Protein AF-A0A091JRI5-F1 (afdb_monomer_lite)

Radius of gyration: 14.13 Å; ch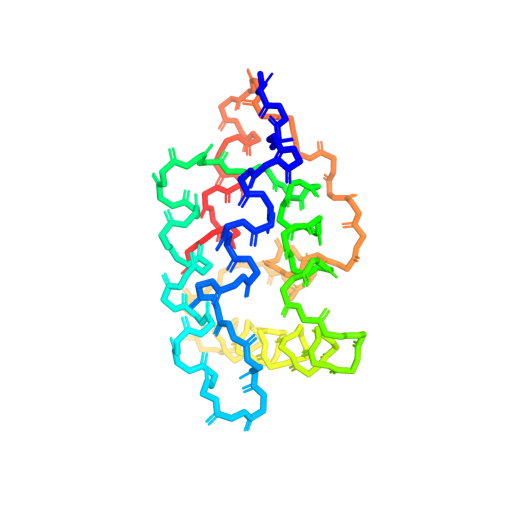ains: 1; bounding box: 41×21×36 Å

Organism: Colius striatus (NCBI:txid57412)

InterPro domains:
  IPR003036 Core shell protein Gag P30 [PF02093] (7-107)
  IPR008919 Retrovirus capsid, N-terminal [G3DSA:1.10.375.10] (1-108)
  IPR008919 Retrovirus capsid, N-terminal [SSF47943] (2-106)
  IPR050462 Retroviral Gag-Pol polyproteins [PTHR33166] (2-107)

Secondary structure (DSSP, 8-state):
--PPPHHHHHHHHHHH--TTT-HHHHHHHHHHHHHHH---HHHHHHHHHHHS-HHHHHHHHHHHHHHHHHHHHTTSS-S-HHHHS-SS-----TTSHHHHHHHHHHH-

Structure (mmCIF, N/CA/C/O backbone):
data_AF-A0A091JRI5-F1
#
_entry.id   AF-A0A091JRI5-F1
#
loop_
_atom_site.group_PDB
_atom_site.id
_atom_site.type_symbol
_atom_site.label_atom_id
_atom_site.label_alt_id
_atom_site.label_comp_id
_atom_site.label_asym_id
_atom_site.label_entity_id
_atom_site.label_seq_id
_atom_site.pdbx_PDB_ins_code
_atom_site.Cartn_x
_atom_site.Cartn_y
_atom_site.Cartn_z
_atom_site.occupancy
_atom_site.B_iso_or_equiv
_atom_site.auth_seq_id
_atom_site.auth_comp_id
_atom_site.auth_asym_id
_atom_site.auth_atom_id
_atom_site.pdbx_PDB_model_num
ATOM 1 N N . LYS A 1 1 ? -6.644 1.450 -16.918 1.00 70.62 1 LYS A N 1
ATOM 2 C CA . LYS A 1 1 ? -6.858 1.454 -15.451 1.00 70.62 1 LYS A CA 1
ATOM 3 C C . LYS A 1 1 ? -8.351 1.598 -15.163 1.00 70.62 1 LYS A C 1
ATOM 5 O O . LYS A 1 1 ? -8.991 2.375 -15.864 1.00 70.62 1 LYS A O 1
ATOM 10 N N . VAL A 1 2 ? -8.895 0.862 -14.193 1.00 76.69 2 VAL A N 1
ATOM 11 C CA . VAL A 1 2 ? -10.289 0.994 -13.730 1.00 76.69 2 VAL A CA 1
ATOM 12 C C . VAL A 1 2 ? -10.242 1.423 -12.260 1.00 76.69 2 VAL A C 1
ATOM 14 O O . VAL A 1 2 ? -9.546 0.755 -11.500 1.00 76.69 2 VAL A O 1
ATOM 17 N N . PRO A 1 3 ? -10.894 2.530 -11.859 1.00 84.31 3 PRO A N 1
ATOM 18 C CA . PRO A 1 3 ? -10.907 2.959 -10.464 1.00 84.31 3 PRO A CA 1
ATOM 19 C C . PRO A 1 3 ? -11.756 2.014 -9.608 1.00 84.31 3 PRO A C 1
ATOM 21 O O . PRO A 1 3 ? -12.668 1.357 -10.113 1.00 84.31 3 PRO A O 1
ATOM 24 N N . PHE A 1 4 ? -11.502 1.995 -8.301 1.00 92.06 4 PHE A N 1
ATOM 25 C CA . PHE A 1 4 ? -12.360 1.272 -7.367 1.00 92.06 4 PHE A CA 1
ATOM 26 C C . PHE A 1 4 ? -13.788 1.812 -7.369 1.00 92.06 4 PHE A C 1
ATOM 28 O O . PHE A 1 4 ? -14.019 3.024 -7.361 1.00 92.06 4 PHE A O 1
ATOM 35 N N . SER A 1 5 ? -14.757 0.899 -7.331 1.00 93.94 5 SER A N 1
ATOM 36 C CA . SER A 1 5 ? -16.149 1.269 -7.117 1.00 93.94 5 SER A CA 1
ATOM 37 C C . SER A 1 5 ? -16.359 1.706 -5.662 1.00 93.94 5 SER A C 1
ATOM 39 O O . SER A 1 5 ? -15.866 1.037 -4.748 1.00 93.94 5 SER A O 1
ATOM 41 N N . PRO A 1 6 ? -17.162 2.755 -5.398 1.00 92.69 6 PRO A N 1
ATOM 42 C CA . PRO A 1 6 ? -17.564 3.112 -4.039 1.00 92.69 6 PRO A CA 1
ATOM 43 C C . PRO A 1 6 ? -18.211 1.947 -3.276 1.00 92.69 6 PRO A C 1
ATOM 45 O O . PRO A 1 6 ? -18.024 1.816 -2.069 1.00 92.69 6 PRO A O 1
ATOM 48 N N . SER A 1 7 ? -18.951 1.076 -3.971 1.00 95.12 7 SER A N 1
ATOM 49 C CA . SER A 1 7 ? -19.565 -0.107 -3.359 1.00 95.12 7 SER A CA 1
ATOM 50 C C . SER A 1 7 ? -18.520 -1.121 -2.895 1.00 95.12 7 SER A C 1
ATOM 52 O O . SER A 1 7 ? -18.647 -1.662 -1.797 1.00 95.12 7 SER A O 1
ATOM 54 N N . ASP A 1 8 ? -17.468 -1.333 -3.688 1.00 94.94 8 ASP A N 1
ATOM 55 C CA . ASP A 1 8 ? -16.385 -2.256 -3.342 1.00 94.94 8 ASP A CA 1
ATOM 56 C C . ASP A 1 8 ? -15.602 -1.747 -2.128 1.00 94.94 8 ASP A C 1
ATOM 58 O O . ASP A 1 8 ? -15.344 -2.508 -1.197 1.00 94.94 8 ASP A O 1
ATOM 62 N N . LEU A 1 9 ? -15.323 -0.439 -2.075 1.00 95.00 9 LEU A N 1
ATOM 63 C CA . LEU A 1 9 ? -14.675 0.207 -0.929 1.00 95.00 9 LEU A CA 1
ATOM 64 C C . LEU A 1 9 ? -15.444 -0.023 0.381 1.00 95.00 9 LEU A C 1
ATOM 66 O O . LEU A 1 9 ? -14.844 -0.364 1.404 1.00 95.00 9 LEU A O 1
ATOM 70 N N . VAL A 1 10 ? -16.775 0.097 0.355 1.00 95.44 10 VAL A N 1
ATOM 71 C CA . VAL A 1 10 ? -17.625 -0.177 1.527 1.00 95.44 10 VAL A CA 1
ATOM 72 C C . VAL A 1 10 ? -17.556 -1.652 1.930 1.00 95.44 10 VAL A C 1
ATOM 74 O O . VAL A 1 10 ? -17.408 -1.958 3.116 1.00 95.44 10 VAL A O 1
ATOM 77 N N . ILE A 1 11 ? -17.620 -2.571 0.962 1.00 96.19 11 ILE A N 1
ATOM 78 C CA . ILE A 1 11 ? -17.533 -4.017 1.215 1.00 96.19 11 ILE A CA 1
ATOM 79 C C . ILE A 1 11 ? -16.179 -4.376 1.834 1.00 96.19 11 ILE A C 1
ATOM 81 O O . ILE A 1 11 ? -16.121 -5.125 2.814 1.00 96.19 11 ILE A O 1
ATOM 85 N N . TRP A 1 12 ? -15.082 -3.833 1.307 1.00 96.00 12 TRP A N 1
ATOM 86 C CA . TRP A 1 12 ? -13.744 -4.087 1.831 1.00 96.00 12 TRP A CA 1
ATOM 87 C C . TRP A 1 12 ? -13.552 -3.481 3.218 1.00 96.00 12 TRP A C 1
ATOM 89 O O . TRP A 1 12 ? -12.989 -4.155 4.078 1.00 96.00 12 TRP A O 1
ATOM 99 N N . LYS A 1 13 ? -14.096 -2.286 3.493 1.00 95.50 13 LYS A N 1
ATOM 100 C CA . LYS A 1 13 ? -14.103 -1.709 4.848 1.00 95.50 13 LYS A CA 1
ATOM 101 C C . LYS A 1 13 ? -14.791 -2.626 5.854 1.00 95.50 13 LYS A C 1
ATOM 103 O O . LYS A 1 13 ? -14.226 -2.931 6.902 1.00 95.50 13 LYS A O 1
ATOM 108 N N . GLN A 1 14 ? -15.995 -3.089 5.529 1.00 95.69 14 GLN A N 1
ATOM 109 C CA . GLN A 1 14 ? -16.756 -3.997 6.391 1.00 95.69 14 GLN A CA 1
ATOM 110 C C . GLN A 1 14 ? -16.042 -5.343 6.571 1.00 95.69 14 GLN A C 1
ATOM 112 O O . GLN A 1 14 ? -16.035 -5.915 7.661 1.00 95.69 14 GLN A O 1
ATOM 117 N N . SER A 1 15 ? -15.406 -5.837 5.508 1.00 95.38 15 SER A N 1
ATOM 118 C CA . SER A 1 15 ? -14.649 -7.089 5.532 1.00 95.38 15 SER A CA 1
ATOM 119 C C . SER A 1 15 ? -13.379 -6.984 6.370 1.00 95.38 15 SER A C 1
ATOM 121 O O . SER A 1 15 ? -13.052 -7.948 7.060 1.00 95.38 15 SER A O 1
ATOM 123 N N . ALA A 1 16 ? -12.683 -5.846 6.324 1.00 94.94 16 ALA A N 1
ATOM 124 C CA . ALA A 1 16 ? -11.455 -5.589 7.070 1.00 94.94 16 ALA A CA 1
ATOM 125 C C . ALA A 1 16 ? -11.728 -5.441 8.574 1.00 94.94 16 ALA A C 1
ATOM 127 O O . ALA A 1 16 ? -10.996 -6.008 9.381 1.00 94.94 16 ALA A O 1
ATOM 128 N N . GLY A 1 17 ? -12.820 -4.766 8.946 1.00 93.69 17 GL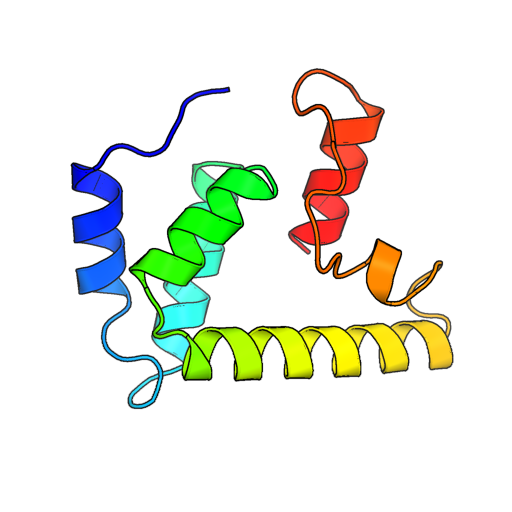Y A N 1
ATOM 129 C CA . GLY A 1 17 ? -13.123 -4.467 10.344 1.00 93.69 17 GLY A CA 1
ATOM 130 C C . GLY A 1 17 ? -12.194 -3.392 10.915 1.00 93.69 17 GLY A C 1
ATOM 131 O O . GLY A 1 17 ? -11.738 -2.511 10.186 1.00 93.69 17 GLY A O 1
ATOM 132 N N . ASN A 1 18 ? -11.948 -3.440 12.225 1.00 92.25 18 ASN A N 1
ATOM 133 C CA . ASN A 1 18 ? -11.056 -2.509 12.911 1.00 92.25 18 ASN A CA 1
ATOM 134 C C . ASN A 1 18 ? -9.620 -3.054 12.927 1.00 92.25 18 ASN A C 1
ATOM 136 O O . ASN A 1 18 ? -9.383 -4.175 13.381 1.00 92.25 18 ASN A O 1
ATOM 140 N N . TYR A 1 19 ? -8.658 -2.248 12.471 1.00 92.25 19 TYR A N 1
ATOM 141 C CA . TYR A 1 19 ? -7.252 -2.643 12.433 1.00 92.25 19 TYR A CA 1
ATOM 142 C C . TYR A 1 19 ? -6.680 -2.919 13.824 1.00 92.25 19 TYR A C 1
ATOM 144 O O . TYR A 1 19 ? -5.939 -3.881 13.985 1.00 92.25 19 TYR A O 1
ATOM 152 N N . ARG A 1 20 ? -7.038 -2.136 14.848 1.00 91.00 20 ARG A N 1
ATOM 153 C CA . ARG A 1 20 ? -6.548 -2.353 16.222 1.00 91.00 20 ARG A CA 1
ATOM 154 C C . ARG A 1 20 ? -7.086 -3.632 16.868 1.00 91.00 20 ARG A C 1
ATOM 156 O O . ARG A 1 20 ? -6.470 -4.117 17.812 1.00 91.00 20 ARG A O 1
ATOM 163 N N . GLU A 1 21 ? -8.212 -4.159 16.391 1.00 94.31 21 GLU A N 1
ATOM 164 C CA . GLU A 1 21 ? -8.794 -5.408 16.898 1.00 94.31 21 GLU A CA 1
ATOM 165 C C . GLU A 1 21 ? -8.177 -6.640 16.226 1.00 94.31 21 GLU A C 1
ATOM 167 O O . GLU A 1 21 ? -7.824 -7.596 16.911 1.00 94.31 21 GLU A O 1
ATOM 172 N N . ASP A 1 22 ? -8.035 -6.619 14.896 1.00 95.00 22 ASP A N 1
ATOM 173 C CA . ASP A 1 22 ? -7.471 -7.731 14.121 1.00 95.00 22 ASP A CA 1
ATOM 174 C C . ASP A 1 22 ? -6.644 -7.213 12.921 1.00 95.00 22 ASP A C 1
ATOM 176 O O . ASP A 1 22 ? -7.136 -7.159 11.784 1.00 95.00 22 ASP A O 1
ATOM 180 N N . PRO A 1 23 ? -5.365 -6.844 13.145 1.00 93.12 23 PRO A N 1
ATOM 181 C CA . PRO A 1 23 ? -4.473 -6.386 12.079 1.00 93.12 23 PRO A CA 1
ATOM 182 C C . PRO A 1 23 ? -4.292 -7.427 10.966 1.00 93.12 23 PRO A C 1
ATOM 184 O O . PRO A 1 23 ? -4.138 -7.077 9.793 1.00 93.12 23 PRO A O 1
ATOM 187 N N . GLU A 1 24 ? -4.333 -8.719 11.310 1.00 94.12 24 GLU A N 1
ATOM 188 C CA . GLU A 1 24 ? -4.164 -9.801 10.341 1.00 94.12 24 GLU A CA 1
ATOM 189 C C . GLU A 1 24 ? -5.352 -9.890 9.384 1.00 94.12 24 GLU A C 1
ATOM 191 O O . GLU A 1 24 ? -5.173 -10.137 8.189 1.00 94.12 24 GLU A O 1
ATOM 196 N N . ARG A 1 25 ? -6.575 -9.671 9.876 1.00 95.44 25 ARG A N 1
ATOM 197 C CA . ARG A 1 25 ? -7.772 -9.604 9.033 1.00 95.44 25 ARG A CA 1
ATOM 198 C C . ARG A 1 25 ? -7.698 -8.458 8.045 1.00 95.44 25 ARG A C 1
ATOM 200 O O . ARG A 1 25 ? -7.977 -8.681 6.865 1.00 95.44 25 ARG A O 1
ATOM 207 N N . VAL A 1 26 ? -7.279 -7.277 8.491 1.00 95.25 26 VAL A N 1
ATOM 208 C CA . VAL A 1 26 ? -7.077 -6.134 7.593 1.00 95.25 26 VAL A CA 1
ATOM 209 C C . VAL A 1 26 ? -6.023 -6.468 6.537 1.00 95.25 26 VAL A C 1
ATOM 211 O O . VAL A 1 26 ? -6.283 -6.304 5.345 1.00 95.25 26 VAL A O 1
ATOM 214 N N . ALA A 1 27 ? -4.884 -7.044 6.937 1.00 92.69 27 ALA A N 1
ATOM 215 C CA . ALA A 1 27 ? -3.835 -7.460 6.006 1.00 92.69 27 ALA A CA 1
ATOM 216 C C . ALA A 1 27 ? -4.329 -8.494 4.974 1.00 92.69 27 ALA A C 1
ATOM 218 O O . ALA A 1 27 ? -3.986 -8.406 3.792 1.00 92.69 27 ALA A O 1
ATOM 219 N N . ARG A 1 28 ? -5.177 -9.454 5.378 1.00 95.31 28 ARG A N 1
ATOM 220 C CA . ARG A 1 28 ? -5.796 -10.427 4.457 1.00 95.31 28 ARG A CA 1
ATOM 221 C C . ARG A 1 28 ? -6.675 -9.746 3.408 1.00 95.31 28 ARG A C 1
ATOM 223 O O . ARG A 1 28 ? -6.617 -10.137 2.242 1.00 95.31 28 ARG A O 1
ATOM 230 N N . VAL A 1 29 ? -7.460 -8.741 3.798 1.00 95.69 29 VAL A N 1
ATOM 231 C CA . VAL A 1 29 ? -8.307 -7.980 2.864 1.00 95.69 29 VAL A CA 1
ATOM 232 C C . VAL A 1 29 ? -7.453 -7.157 1.906 1.00 95.69 29 VAL A C 1
ATOM 234 O O . VAL A 1 29 ? -7.645 -7.268 0.699 1.00 95.69 29 VAL A O 1
ATOM 237 N N . VAL A 1 30 ? -6.453 -6.424 2.405 1.00 93.75 30 VAL A N 1
ATOM 238 C CA . VAL A 1 30 ? -5.513 -5.666 1.558 1.00 93.75 30 VAL A CA 1
ATOM 239 C C . VAL A 1 30 ? -4.860 -6.579 0.521 1.00 93.75 30 VAL A C 1
ATOM 241 O O . VAL A 1 30 ? -4.924 -6.310 -0.677 1.00 93.75 30 VAL A O 1
ATOM 244 N N . LYS A 1 31 ? -4.331 -7.729 0.957 1.00 93.31 31 LYS A N 1
ATOM 245 C CA . LYS A 1 31 ? -3.694 -8.713 0.072 1.00 93.31 31 LYS A CA 1
ATOM 246 C C . LYS A 1 31 ? -4.659 -9.293 -0.966 1.00 93.31 31 LYS A C 1
ATOM 248 O O . LYS A 1 31 ? -4.255 -9.574 -2.094 1.00 93.31 31 LYS A O 1
ATOM 253 N N . MET A 1 32 ? -5.925 -9.498 -0.603 1.00 95.19 32 MET A N 1
ATOM 254 C CA . MET A 1 32 ? -6.962 -9.944 -1.536 1.00 95.19 32 MET A CA 1
ATOM 255 C C . MET A 1 32 ? -7.240 -8.878 -2.605 1.00 95.19 32 MET A C 1
ATOM 257 O O . MET A 1 32 ? -7.285 -9.207 -3.792 1.00 95.19 32 MET A O 1
ATOM 261 N N . VAL A 1 33 ? -7.385 -7.611 -2.209 1.00 93.81 33 VAL A N 1
ATOM 262 C CA . VAL A 1 33 ? -7.631 -6.498 -3.140 1.00 93.81 33 VAL A CA 1
ATOM 263 C C . VAL A 1 33 ? -6.443 -6.310 -4.081 1.00 93.81 33 VAL A C 1
ATOM 265 O O . VAL A 1 33 ? -6.641 -6.245 -5.291 1.00 93.81 33 VAL A O 1
ATOM 268 N N . MET A 1 34 ? -5.210 -6.345 -3.565 1.00 91.56 34 MET A N 1
ATOM 269 C CA . MET A 1 34 ? -3.990 -6.261 -4.378 1.00 91.56 34 MET A CA 1
ATOM 270 C C . MET A 1 34 ? -3.959 -7.326 -5.479 1.00 91.56 34 MET A C 1
ATOM 272 O O . MET A 1 34 ? -3.756 -7.010 -6.648 1.00 91.56 34 MET A O 1
ATOM 276 N N . LYS A 1 35 ? -4.257 -8.584 -5.130 1.00 90.38 35 LYS A N 1
ATOM 277 C CA . LYS A 1 35 ? -4.266 -9.703 -6.085 1.00 90.38 35 LYS A CA 1
ATOM 278 C C . LYS A 1 35 ? -5.393 -9.643 -7.112 1.00 90.38 35 LYS A C 1
ATOM 280 O O . LYS A 1 35 ? -5.212 -10.123 -8.226 1.00 90.38 35 LYS A O 1
ATOM 285 N N . THR A 1 36 ? -6.567 -9.152 -6.722 1.00 90.69 36 THR A N 1
ATOM 286 C CA . THR A 1 36 ? -7.768 -9.202 -7.573 1.00 90.69 36 THR A CA 1
ATOM 287 C C . THR A 1 36 ? -7.921 -7.971 -8.453 1.00 90.69 36 THR A C 1
ATOM 289 O O . THR A 1 36 ? -8.395 -8.100 -9.577 1.00 90.69 36 THR A O 1
ATOM 292 N N . GLN A 1 37 ? -7.502 -6.801 -7.967 1.00 90.44 37 GLN A N 1
ATOM 293 C CA . GLN A 1 37 ? -7.691 -5.526 -8.658 1.00 90.44 37 GLN A CA 1
ATOM 294 C C . GLN A 1 37 ? -6.410 -4.986 -9.300 1.00 90.44 37 GLN A C 1
ATOM 296 O O . GLN A 1 37 ? -6.499 -4.127 -10.172 1.00 90.44 37 GLN A O 1
ATOM 301 N N . ASN A 1 38 ? -5.231 -5.483 -8.896 1.00 87.50 38 ASN A N 1
ATOM 302 C CA . ASN A 1 38 ? -3.924 -4.967 -9.318 1.00 87.50 38 ASN A CA 1
ATOM 303 C C . ASN A 1 38 ? -3.838 -3.420 -9.245 1.00 87.50 38 ASN A C 1
ATOM 305 O O . ASN A 1 38 ? -3.568 -2.768 -10.259 1.00 87.50 38 ASN A O 1
ATOM 309 N N . PRO A 1 39 ? -4.126 -2.832 -8.069 1.00 91.12 39 PRO A N 1
ATOM 310 C CA . PRO A 1 39 ? -4.202 -1.386 -7.891 1.00 91.12 39 PRO A CA 1
ATOM 311 C C . PRO A 1 39 ? -2.842 -0.714 -8.066 1.00 91.12 39 PRO A C 1
ATOM 313 O O . PRO A 1 39 ? -1.820 -1.253 -7.646 1.00 91.12 39 PRO A O 1
ATOM 316 N N . ASP A 1 40 ? -2.811 0.489 -8.629 1.00 90.69 40 ASP A N 1
ATOM 317 C CA . ASP A 1 40 ? -1.583 1.285 -8.584 1.00 90.69 40 ASP A CA 1
ATOM 318 C C . ASP A 1 40 ? -1.391 1.965 -7.216 1.00 90.69 40 ASP A C 1
ATOM 320 O O . ASP A 1 40 ? -2.144 1.733 -6.265 1.00 90.69 40 ASP A O 1
ATOM 324 N N . TRP A 1 41 ? -0.346 2.787 -7.098 1.00 91.12 41 TRP A N 1
ATOM 325 C CA . TRP A 1 41 ? -0.019 3.468 -5.846 1.00 91.12 41 TRP A CA 1
ATOM 326 C C . TRP A 1 41 ? -1.180 4.335 -5.337 1.00 91.12 41 TRP A C 1
ATOM 328 O O . TRP A 1 41 ? -1.531 4.252 -4.160 1.00 91.12 41 TRP A O 1
ATOM 338 N N . ASN A 1 42 ? -1.823 5.099 -6.226 1.00 91.31 42 ASN A N 1
ATOM 339 C CA . ASN A 1 42 ? -2.938 5.980 -5.875 1.00 91.31 42 ASN A CA 1
ATOM 340 C C . ASN A 1 42 ? -4.160 5.187 -5.399 1.00 91.31 42 ASN A C 1
ATOM 342 O O . ASN A 1 42 ? -4.775 5.533 -4.390 1.00 91.31 42 ASN A O 1
ATOM 346 N N . ASP A 1 43 ? -4.486 4.089 -6.081 1.00 92.69 43 ASP A N 1
ATOM 347 C CA . ASP A 1 43 ? -5.577 3.209 -5.656 1.00 92.69 43 ASP A CA 1
ATOM 348 C C . ASP A 1 43 ? -5.295 2.611 -4.266 1.00 92.69 43 ASP A C 1
ATOM 350 O O . ASP A 1 43 ? -6.179 2.574 -3.409 1.00 92.69 43 ASP A O 1
ATOM 354 N N . LEU A 1 44 ? -4.052 2.195 -3.996 1.00 91.38 44 LEU A N 1
ATOM 355 C CA . LEU A 1 44 ? -3.658 1.687 -2.680 1.00 91.38 44 LEU A CA 1
ATOM 356 C C . LEU A 1 44 ? -3.780 2.744 -1.580 1.00 91.38 44 LEU A C 1
ATOM 358 O O . LEU A 1 44 ? -4.219 2.399 -0.482 1.00 91.38 44 LEU A O 1
ATOM 362 N N . GLN A 1 45 ? -3.478 4.016 -1.861 1.00 91.94 45 GLN A N 1
ATOM 363 C CA . GLN A 1 45 ? -3.721 5.091 -0.895 1.00 91.94 45 GLN A CA 1
ATOM 364 C C . GLN A 1 45 ? -5.206 5.188 -0.536 1.00 91.94 45 GLN A C 1
ATOM 366 O O . GLN A 1 45 ? -5.538 5.171 0.649 1.00 91.94 45 GLN A O 1
ATOM 371 N N . VAL A 1 46 ? -6.092 5.182 -1.540 1.00 94.19 46 VAL A N 1
ATOM 372 C CA . VAL A 1 46 ? -7.551 5.221 -1.340 1.00 94.19 46 VAL A CA 1
ATOM 373 C C . VAL A 1 46 ? -8.043 4.018 -0.535 1.00 94.19 46 VAL A C 1
ATOM 375 O O . VAL A 1 46 ? -8.870 4.173 0.367 1.00 94.19 46 VAL A O 1
ATOM 378 N N . LEU A 1 47 ? -7.537 2.815 -0.825 1.00 94.75 47 LEU A N 1
ATOM 379 C CA . LEU A 1 47 ? -7.883 1.611 -0.069 1.00 94.75 47 LEU A CA 1
ATOM 380 C C . LEU A 1 47 ? -7.478 1.744 1.400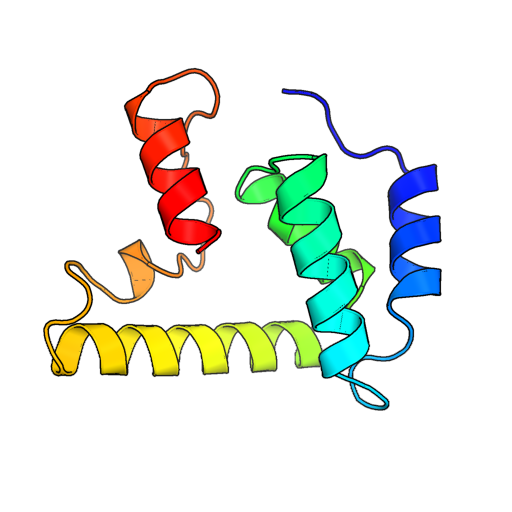 1.00 94.75 47 LEU A C 1
ATOM 382 O O . LEU A 1 47 ? -8.304 1.494 2.277 1.00 94.75 47 LEU A O 1
ATOM 386 N N . LEU A 1 48 ? -6.228 2.133 1.663 1.00 93.50 48 LEU A N 1
ATOM 387 C CA . LEU A 1 48 ? -5.700 2.278 3.019 1.00 93.50 48 LEU A CA 1
ATOM 388 C C . LEU A 1 48 ? -6.462 3.355 3.798 1.00 93.50 48 LEU A C 1
ATOM 390 O O . LEU A 1 48 ? -6.887 3.077 4.913 1.00 93.50 48 LEU A O 1
ATOM 394 N N . ASP A 1 49 ? -6.723 4.517 3.195 1.00 94.19 49 ASP A N 1
ATOM 395 C CA . ASP A 1 49 ? -7.503 5.604 3.814 1.00 94.19 49 ASP A CA 1
ATOM 396 C C . ASP A 1 49 ? -8.965 5.217 4.067 1.00 94.19 49 ASP A C 1
ATOM 398 O O . ASP A 1 49 ? -9.624 5.749 4.959 1.00 94.19 49 ASP A O 1
ATOM 402 N N . THR A 1 50 ? -9.493 4.271 3.291 1.00 94.94 50 THR A N 1
ATOM 403 C CA . THR A 1 50 ? -10.827 3.726 3.531 1.00 94.94 50 THR A CA 1
ATOM 404 C C . THR A 1 50 ? -10.812 2.784 4.735 1.00 94.94 50 THR A C 1
ATOM 406 O O . THR A 1 50 ? -11.640 2.903 5.644 1.00 94.94 50 THR A O 1
ATOM 409 N N . ILE A 1 51 ? -9.893 1.813 4.756 1.00 94.94 51 ILE A N 1
ATOM 410 C CA . ILE A 1 51 ? -9.910 0.709 5.729 1.00 94.94 51 ILE A CA 1
ATOM 411 C C . ILE A 1 51 ? -9.235 1.033 7.065 1.00 94.94 51 ILE A C 1
ATOM 413 O O . ILE A 1 51 ? -9.632 0.434 8.063 1.00 94.94 51 ILE A O 1
ATOM 417 N N . MET A 1 52 ? -8.337 2.014 7.120 1.00 94.19 52 MET A N 1
ATOM 418 C CA . MET A 1 52 ? -7.604 2.443 8.318 1.00 94.19 52 MET A CA 1
ATOM 419 C C . MET A 1 52 ? -7.880 3.912 8.648 1.00 94.19 52 MET A C 1
ATOM 421 O O . MET A 1 52 ? -8.179 4.709 7.762 1.00 94.19 52 MET A O 1
ATOM 425 N N . ASP A 1 53 ? -7.764 4.277 9.925 1.00 93.69 53 ASP A N 1
ATOM 426 C CA . ASP A 1 53 ? -7.629 5.684 10.314 1.00 93.69 53 ASP A CA 1
ATOM 427 C C . ASP A 1 53 ? -6.212 6.219 10.007 1.00 93.69 53 ASP A C 1
ATOM 429 O O . ASP A 1 53 ? -5.288 5.466 9.685 1.00 93.69 53 ASP A O 1
ATOM 433 N N . THR A 1 54 ? -6.023 7.538 10.095 1.00 91.00 54 THR A N 1
ATOM 434 C CA . THR A 1 54 ? -4.728 8.175 9.799 1.00 91.00 54 THR A CA 1
ATOM 435 C C . THR A 1 54 ? -3.597 7.639 10.680 1.00 91.00 54 THR A C 1
ATOM 437 O O . THR A 1 54 ? -2.498 7.406 10.187 1.00 91.00 54 THR A O 1
ATOM 440 N N . THR A 1 55 ? -3.856 7.380 11.963 1.00 93.88 55 THR A N 1
ATOM 441 C CA . THR A 1 55 ? -2.849 6.853 12.895 1.00 93.88 55 THR A CA 1
ATOM 442 C C . THR A 1 55 ? -2.482 5.409 12.559 1.00 93.88 55 THR A C 1
ATOM 444 O O . THR A 1 55 ? -1.312 5.038 12.588 1.00 93.88 55 THR A O 1
ATOM 447 N N . GLU A 1 56 ? -3.466 4.577 12.231 1.00 94.19 56 GLU A N 1
ATOM 448 C CA . GLU A 1 56 ? -3.271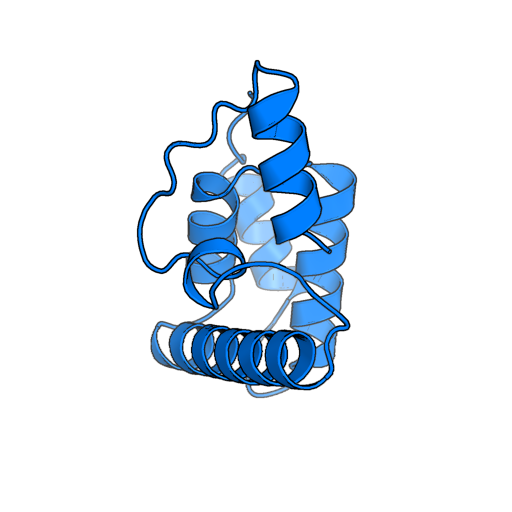 3.195 11.792 1.00 94.19 56 GLU A CA 1
ATOM 449 C C . GLU A 1 56 ? -2.450 3.140 10.500 1.00 94.19 56 GLU A C 1
ATOM 451 O O . GLU A 1 56 ? -1.457 2.411 10.437 1.00 94.19 56 GLU A O 1
ATOM 456 N N . LYS A 1 57 ? -2.788 3.980 9.516 1.00 91.50 57 LYS A N 1
ATOM 457 C CA . LYS A 1 57 ? -2.030 4.114 8.268 1.00 91.50 57 LYS A CA 1
ATOM 458 C C . LYS A 1 57 ? -0.588 4.555 8.526 1.00 91.50 57 LYS A C 1
ATOM 460 O O . LYS A 1 57 ? 0.336 3.944 7.992 1.00 91.50 57 LYS A O 1
ATOM 465 N N . GLU A 1 58 ? -0.367 5.563 9.369 1.00 91.94 58 GLU A N 1
ATOM 466 C CA . GLU A 1 58 ? 0.979 6.016 9.744 1.00 91.94 58 GLU A CA 1
ATOM 467 C C . GLU A 1 58 ? 1.802 4.908 10.416 1.00 91.94 58 GLU A C 1
ATOM 469 O O . GLU A 1 58 ? 2.980 4.732 10.091 1.00 91.94 58 GLU A O 1
ATOM 474 N N . MET A 1 59 ? 1.194 4.125 11.315 1.00 92.06 59 MET A N 1
ATOM 475 C CA . MET A 1 59 ? 1.858 2.986 11.956 1.00 92.06 59 MET A CA 1
ATOM 476 C C . MET A 1 59 ? 2.267 1.919 10.936 1.00 92.06 59 MET A C 1
ATOM 478 O O . MET A 1 59 ? 3.406 1.445 10.978 1.00 92.06 59 MET A O 1
ATOM 482 N N . VAL A 1 60 ? 1.371 1.565 10.008 1.00 91.06 60 VAL A N 1
ATOM 483 C CA . VAL A 1 60 ? 1.661 0.600 8.938 1.00 91.06 60 VAL A CA 1
ATOM 484 C C . VAL A 1 60 ? 2.787 1.117 8.047 1.00 91.06 60 VAL A C 1
ATOM 486 O O . VAL A 1 60 ? 3.775 0.415 7.858 1.00 91.06 60 VAL A O 1
ATOM 489 N N . LEU A 1 61 ? 2.705 2.360 7.564 1.00 90.75 61 LEU A N 1
ATOM 490 C CA . LEU A 1 61 ? 3.736 2.951 6.705 1.00 90.75 61 LEU A CA 1
ATOM 491 C C . LEU A 1 61 ? 5.100 3.011 7.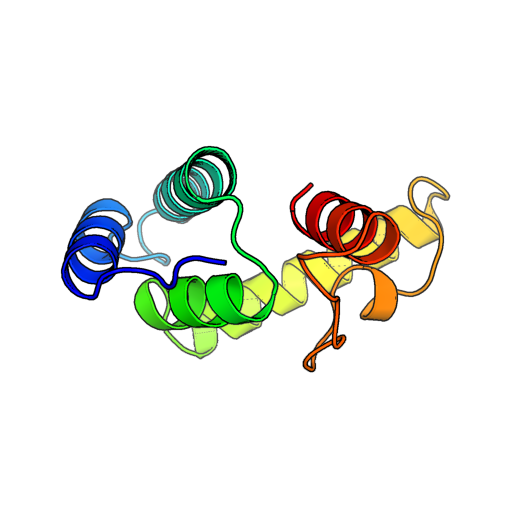400 1.00 90.75 61 LEU A C 1
ATOM 493 O O . LEU A 1 61 ? 6.121 2.709 6.780 1.00 90.75 61 LEU A O 1
ATOM 497 N N . LYS A 1 62 ? 5.135 3.362 8.690 1.00 92.75 62 LYS A N 1
ATOM 498 C CA . LYS A 1 62 ? 6.371 3.363 9.477 1.00 92.75 62 LYS A CA 1
ATOM 499 C C . LYS A 1 62 ? 6.965 1.958 9.579 1.00 92.75 62 LYS A C 1
ATOM 501 O O . LYS A 1 62 ? 8.154 1.794 9.315 1.00 92.75 62 LYS A O 1
ATOM 506 N N . SER A 1 63 ? 6.146 0.957 9.902 1.00 92.25 63 SER A N 1
ATOM 507 C CA . SER A 1 63 ? 6.590 -0.436 9.993 1.00 92.25 63 SER A CA 1
ATOM 508 C C . SER A 1 63 ? 7.105 -0.962 8.648 1.00 92.25 63 SER A C 1
ATOM 510 O O . SER A 1 63 ? 8.175 -1.567 8.591 1.00 92.25 63 SER A O 1
ATOM 512 N N . THR A 1 64 ? 6.421 -0.652 7.543 1.00 91.50 64 THR A N 1
ATOM 513 C CA . THR A 1 64 ? 6.868 -1.027 6.194 1.00 91.50 64 THR A CA 1
ATOM 514 C C . THR A 1 64 ? 8.190 -0.347 5.833 1.00 91.50 64 THR A C 1
ATOM 516 O O . THR A 1 64 ? 9.085 -1.002 5.301 1.00 91.50 64 THR A O 1
ATOM 519 N N . LYS A 1 65 ? 8.375 0.936 6.177 1.00 93.31 65 LYS A N 1
ATOM 520 C CA . LYS A 1 65 ? 9.650 1.651 5.974 1.00 93.31 65 LYS A CA 1
ATOM 521 C C . LYS A 1 65 ? 10.792 1.069 6.808 1.00 93.31 65 LYS A C 1
ATOM 523 O O . LYS A 1 65 ? 11.917 0.983 6.320 1.00 93.31 65 LYS A O 1
ATOM 528 N N . GLU A 1 66 ? 10.525 0.676 8.051 1.00 95.12 66 GLU A N 1
ATOM 529 C CA . GLU A 1 66 ? 11.505 0.008 8.916 1.00 95.12 66 GLU A CA 1
ATOM 530 C C . GLU A 1 66 ? 11.907 -1.356 8.349 1.00 95.12 66 GLU A C 1
ATOM 532 O O . GLU A 1 66 ? 13.100 -1.642 8.252 1.00 95.12 66 GLU A O 1
ATOM 537 N N . LYS A 1 67 ? 10.935 -2.147 7.877 1.00 92.94 67 LYS A N 1
ATOM 538 C CA . LYS A 1 67 ? 11.198 -3.413 7.185 1.00 92.94 67 LYS A CA 1
ATOM 539 C C . LYS A 1 67 ? 12.034 -3.192 5.924 1.00 92.94 67 LYS A C 1
ATOM 541 O O . LYS A 1 67 ? 13.073 -3.817 5.776 1.00 92.94 67 LYS A O 1
ATOM 546 N N . ALA A 1 68 ? 11.645 -2.258 5.057 1.00 92.50 68 ALA A N 1
ATOM 547 C CA . ALA A 1 68 ? 12.391 -1.937 3.840 1.00 92.50 68 ALA A CA 1
ATOM 548 C C . ALA A 1 68 ? 13.837 -1.506 4.139 1.00 92.50 68 ALA A C 1
ATOM 550 O O . ALA A 1 68 ? 14.768 -1.915 3.449 1.00 92.50 68 ALA A O 1
ATOM 551 N N . ARG A 1 69 ? 14.048 -0.715 5.200 1.00 94.94 69 ARG A N 1
ATOM 552 C CA . ARG A 1 69 ? 15.390 -0.325 5.653 1.00 94.94 69 ARG A CA 1
ATOM 553 C C . ARG A 1 69 ? 16.228 -1.534 6.061 1.00 94.94 69 ARG A C 1
ATOM 555 O O . ARG A 1 69 ? 17.417 -1.567 5.754 1.00 94.94 69 ARG A O 1
ATOM 562 N N . GLU A 1 70 ? 15.622 -2.493 6.750 1.00 96.00 70 GLU A N 1
ATOM 563 C CA . GLU A 1 70 ? 16.296 -3.718 7.171 1.00 96.00 70 GLU A CA 1
ATOM 564 C C . GLU A 1 70 ? 16.629 -4.624 5.981 1.00 96.00 70 GLU A C 1
ATOM 566 O O . GLU A 1 70 ? 17.763 -5.080 5.870 1.00 96.00 70 GLU A O 1
ATOM 571 N N . GLU A 1 71 ? 15.701 -4.804 5.039 1.00 93.62 71 GLU A N 1
ATOM 572 C CA . GLU A 1 71 ? 15.939 -5.559 3.800 1.00 93.62 71 GLU A CA 1
ATOM 573 C C . GLU A 1 71 ? 17.100 -4.958 2.988 1.00 93.62 71 GLU A C 1
ATOM 575 O O . GLU A 1 71 ? 17.975 -5.688 2.521 1.00 93.62 71 GLU A O 1
ATOM 580 N N . ILE A 1 72 ? 17.174 -3.624 2.881 1.00 93.44 72 ILE A N 1
ATOM 581 C CA . ILE A 1 72 ? 18.307 -2.929 2.247 1.00 93.44 72 ILE A CA 1
ATOM 582 C C . ILE A 1 72 ? 19.608 -3.193 3.016 1.00 93.44 72 ILE A C 1
ATOM 584 O O . ILE A 1 72 ? 20.629 -3.533 2.420 1.00 93.44 72 ILE A O 1
ATOM 588 N N . ARG A 1 73 ? 19.589 -3.070 4.350 1.00 95.12 73 ARG A N 1
ATOM 589 C CA . ARG A 1 73 ? 20.766 -3.306 5.207 1.00 95.12 73 ARG A CA 1
ATOM 590 C C . ARG A 1 73 ? 21.297 -4.737 5.074 1.00 95.12 73 ARG A C 1
ATOM 592 O O . ARG A 1 73 ? 22.508 -4.952 5.113 1.00 95.12 73 ARG A O 1
ATOM 599 N N . LEU A 1 74 ? 20.396 -5.703 4.921 1.00 96.38 74 LEU A N 1
ATOM 600 C CA . LEU A 1 74 ? 20.702 -7.121 4.745 1.00 96.38 74 LEU A CA 1
ATOM 601 C C . LEU A 1 74 ? 21.015 -7.502 3.288 1.00 96.38 74 LEU A C 1
ATOM 603 O O . LEU A 1 74 ? 21.296 -8.670 3.032 1.00 96.38 74 LEU A O 1
ATOM 607 N N . HIS A 1 75 ? 21.026 -6.544 2.353 1.00 92.88 75 HIS A N 1
ATOM 608 C CA . HIS A 1 75 ? 21.211 -6.773 0.912 1.00 92.88 75 HIS A CA 1
ATOM 609 C C . HIS A 1 75 ? 20.160 -7.721 0.298 1.00 92.88 75 HIS A C 1
ATOM 611 O O . HIS A 1 75 ? 20.421 -8.385 -0.702 1.00 92.88 75 HIS A O 1
ATOM 617 N N . LEU A 1 76 ? 18.968 -7.784 0.898 1.00 90.75 76 LEU A N 1
ATOM 618 C CA . LEU A 1 76 ? 17.811 -8.531 0.397 1.00 90.75 76 LEU A CA 1
ATOM 619 C C . LEU A 1 76 ? 16.963 -7.692 -0.574 1.00 90.75 76 LEU A C 1
ATOM 621 O O . LEU A 1 76 ? 16.252 -8.245 -1.410 1.00 90.75 76 LEU A O 1
ATOM 625 N N . ALA A 1 77 ? 17.077 -6.362 -0.500 1.00 88.00 77 ALA A N 1
ATOM 626 C CA . ALA A 1 77 ? 16.462 -5.428 -1.436 1.00 88.00 77 ALA A CA 1
ATOM 627 C C . ALA A 1 77 ? 17.460 -4.359 -1.903 1.00 88.00 77 ALA A C 1
ATOM 629 O O . ALA A 1 77 ? 18.258 -3.842 -1.124 1.00 88.00 77 ALA A O 1
ATOM 630 N N . GLU A 1 78 ? 17.375 -3.988 -3.180 1.00 88.06 78 GLU A N 1
ATOM 631 C CA . GLU A 1 78 ? 18.142 -2.881 -3.758 1.00 88.06 78 GLU A CA 1
ATOM 632 C C . GLU A 1 78 ? 17.319 -1.588 -3.803 1.00 88.06 78 GLU A C 1
ATOM 634 O O . GLU A 1 78 ? 16.115 -1.611 -4.102 1.00 88.06 78 GLU A O 1
ATOM 639 N N . GLY A 1 79 ? 18.006 -0.463 -3.584 1.00 88.44 79 GLY A N 1
ATOM 640 C CA . GLY A 1 79 ? 17.456 0.889 -3.662 1.00 88.44 79 GLY A CA 1
ATOM 641 C C . GLY A 1 79 ? 17.449 1.620 -2.320 1.00 88.44 79 GLY A C 1
ATOM 642 O O . GLY A 1 79 ? 18.146 1.249 -1.376 1.00 88.44 79 GLY A O 1
ATOM 643 N N . THR A 1 80 ? 16.665 2.692 -2.244 1.00 91.00 80 THR A N 1
ATOM 644 C CA . THR A 1 80 ? 16.410 3.439 -1.006 1.00 91.00 80 THR A CA 1
ATOM 645 C C . THR A 1 80 ? 15.058 3.059 -0.407 1.00 91.00 80 THR A C 1
ATOM 647 O O . THR A 1 80 ? 14.177 2.542 -1.091 1.00 91.00 80 THR A O 1
ATOM 650 N N . VAL A 1 81 ? 14.858 3.359 0.880 1.00 91.12 81 VAL A N 1
ATOM 651 C CA . VAL A 1 81 ? 13.561 3.143 1.547 1.00 91.12 81 VAL A CA 1
ATOM 652 C C . VAL A 1 81 ? 12.429 3.854 0.806 1.00 91.12 81 VAL A C 1
ATOM 654 O O . VAL A 1 81 ? 11.348 3.296 0.698 1.00 91.12 81 VAL A O 1
ATOM 657 N N . ASP A 1 82 ? 12.679 5.049 0.271 1.00 90.69 82 ASP A N 1
ATOM 658 C CA . ASP A 1 82 ? 11.670 5.825 -0.454 1.00 90.69 82 ASP A CA 1
ATOM 659 C C . ASP A 1 82 ? 11.366 5.240 -1.846 1.00 90.69 82 ASP A C 1
ATOM 661 O O . ASP A 1 82 ? 10.230 5.270 -2.292 1.00 90.69 82 ASP A O 1
ATOM 665 N N . GLN A 1 83 ? 12.336 4.589 -2.497 1.00 88.38 83 GLN A N 1
ATOM 666 C CA . GLN A 1 83 ? 12.076 3.844 -3.737 1.00 88.38 83 GLN A CA 1
ATOM 667 C C . GLN A 1 83 ? 11.227 2.585 -3.513 1.00 88.38 83 GLN A C 1
ATOM 669 O O . GLN A 1 83 ? 10.531 2.147 -4.427 1.00 88.38 83 GLN A O 1
ATOM 674 N N . LEU A 1 84 ? 11.316 1.975 -2.327 1.00 87.06 84 LEU A N 1
ATOM 675 C CA . LEU A 1 84 ? 10.553 0.775 -1.969 1.00 87.06 84 LEU A CA 1
ATOM 676 C C . LEU A 1 84 ? 9.195 1.113 -1.350 1.00 87.06 84 LEU A C 1
ATOM 678 O O . LEU A 1 84 ? 8.221 0.407 -1.576 1.00 87.06 84 LEU A O 1
ATOM 682 N N . VAL A 1 85 ? 9.138 2.176 -0.551 1.00 90.50 85 VAL A N 1
ATOM 683 C CA . VAL A 1 85 ? 7.959 2.618 0.199 1.00 90.50 85 VAL A CA 1
ATOM 684 C C . VAL A 1 85 ? 7.832 4.140 0.052 1.00 90.50 85 VAL A C 1
ATOM 686 O O . VAL A 1 85 ? 8.106 4.876 1.012 1.00 90.50 85 VAL A O 1
ATOM 689 N N . PRO A 1 86 ? 7.462 4.619 -1.151 1.00 91.62 86 PRO A N 1
ATOM 690 C CA . PRO A 1 86 ? 7.372 6.044 -1.438 1.00 91.62 86 PRO A CA 1
ATOM 691 C C . PRO A 1 86 ? 6.341 6.723 -0.542 1.00 91.62 86 PRO A C 1
ATOM 693 O O . PRO A 1 86 ? 5.273 6.171 -0.253 1.00 91.62 86 PRO A O 1
ATOM 696 N N . SER A 1 87 ? 6.704 7.915 -0.072 1.00 88.06 87 SER A N 1
ATOM 697 C CA . SER A 1 87 ? 5.842 8.748 0.778 1.00 88.06 87 SER A CA 1
ATOM 698 C C . SER A 1 87 ? 4.837 9.562 -0.039 1.00 88.06 87 SER A C 1
ATOM 700 O O . SER A 1 87 ? 3.720 9.776 0.423 1.00 88.06 87 SER A O 1
ATOM 702 N N . ASP A 1 88 ? 5.249 9.969 -1.238 1.00 89.62 88 ASP A N 1
ATOM 703 C CA . ASP A 1 88 ? 4.490 10.771 -2.197 1.00 89.62 88 ASP A CA 1
ATOM 704 C C . ASP A 1 88 ? 4.215 9.958 -3.471 1.00 89.62 88 ASP A C 1
ATOM 706 O O . ASP A 1 88 ? 4.759 8.863 -3.630 1.00 89.62 88 ASP A O 1
ATOM 710 N N . ASP A 1 89 ? 3.377 10.484 -4.373 1.00 89.81 89 ASP A N 1
ATOM 711 C CA . ASP A 1 89 ? 3.051 9.808 -5.635 1.00 89.81 89 ASP A CA 1
ATOM 712 C C . ASP A 1 89 ? 4.332 9.585 -6.459 1.00 89.81 89 ASP A C 1
ATOM 714 O O . ASP A 1 89 ? 4.976 10.555 -6.866 1.00 89.81 89 ASP A O 1
ATOM 718 N N . PRO A 1 90 ? 4.725 8.324 -6.715 1.00 89.38 90 PRO A N 1
ATOM 719 C CA . PRO A 1 90 ? 5.932 8.029 -7.470 1.00 89.38 90 PRO A CA 1
ATOM 720 C C . PRO A 1 90 ? 5.739 8.164 -8.994 1.00 89.38 90 PRO A C 1
ATOM 722 O O . PRO A 1 90 ? 6.653 7.833 -9.751 1.00 89.38 90 PRO A O 1
ATOM 725 N N . GLU A 1 91 ? 4.555 8.588 -9.454 1.00 90.12 91 GLU A N 1
ATOM 726 C CA . GLU A 1 91 ? 4.184 8.793 -10.862 1.00 90.12 91 GLU A CA 1
ATOM 727 C C . GLU A 1 91 ? 4.370 7.540 -11.742 1.00 90.12 91 GLU A C 1
ATOM 729 O O . GLU A 1 91 ? 4.594 7.612 -12.956 1.00 90.12 91 GLU A O 1
ATOM 734 N N . TRP A 1 92 ? 4.265 6.345 -11.148 1.00 90.75 92 TRP A N 1
ATOM 735 C CA . TRP A 1 92 ? 4.377 5.090 -11.891 1.00 90.75 92 TRP A CA 1
ATOM 736 C C . TRP A 1 92 ? 3.238 4.953 -12.897 1.00 90.75 92 TRP A C 1
ATOM 738 O O . TRP A 1 92 ? 2.070 4.856 -12.527 1.00 90.75 92 TRP A O 1
ATOM 748 N N . ASN A 1 93 ? 3.575 4.883 -14.187 1.00 88.56 93 ASN A N 1
ATOM 749 C CA . ASN A 1 93 ? 2.576 4.725 -15.236 1.00 88.56 93 ASN A CA 1
ATOM 750 C C . ASN A 1 93 ? 2.097 3.261 -15.324 1.00 88.56 93 ASN A C 1
ATOM 752 O O . ASN A 1 93 ? 2.843 2.406 -15.805 1.00 88.56 93 ASN A O 1
ATOM 756 N N . PRO A 1 94 ? 0.837 2.945 -14.966 1.00 86.06 94 PRO A N 1
ATOM 757 C CA . PRO A 1 94 ? 0.333 1.571 -14.996 1.00 86.06 94 PRO A CA 1
ATOM 758 C C . PRO A 1 94 ? 0.167 1.014 -16.420 1.00 86.06 94 PRO A C 1
ATOM 760 O O . PRO A 1 94 ? -0.164 -0.157 -16.587 1.00 86.06 94 PRO A O 1
ATOM 763 N N . ASN A 1 95 ? 0.358 1.838 -17.456 1.00 87.94 95 ASN A N 1
ATOM 764 C CA . ASN A 1 95 ? 0.253 1.431 -18.856 1.00 87.94 95 ASN A CA 1
ATOM 765 C C . ASN A 1 95 ? 1.623 1.152 -19.508 1.00 87.94 95 ASN A C 1
ATOM 767 O O . ASN A 1 95 ? 1.656 0.831 -20.695 1.00 87.94 95 ASN A O 1
ATOM 771 N N . THR A 1 96 ? 2.740 1.272 -18.776 1.00 90.44 96 THR A N 1
ATOM 772 C CA . THR A 1 96 ? 4.086 0.915 -19.267 1.00 90.44 96 THR A CA 1
ATOM 773 C C . THR A 1 96 ? 4.632 -0.321 -18.558 1.00 90.44 96 THR A C 1
ATOM 775 O O . THR A 1 96 ? 4.213 -0.664 -17.452 1.00 90.44 96 THR A O 1
ATOM 778 N N . VAL A 1 97 ? 5.578 -1.015 -19.197 1.00 89.44 97 VAL A N 1
ATOM 779 C CA . VAL A 1 97 ? 6.201 -2.223 -18.629 1.00 89.44 97 VAL A CA 1
ATOM 780 C C . VAL A 1 97 ? 7.000 -1.873 -17.373 1.00 89.44 97 VAL A C 1
ATOM 782 O O . VAL A 1 97 ? 6.928 -2.587 -16.374 1.00 89.44 97 VAL A O 1
ATOM 785 N N . GLU A 1 98 ? 7.708 -0.747 -17.401 1.00 88.69 98 GLU A N 1
ATOM 786 C CA . GLU A 1 98 ? 8.512 -0.241 -16.292 1.00 88.69 98 GLU A CA 1
ATOM 787 C C . GLU A 1 98 ? 7.632 0.139 -15.098 1.00 88.69 98 GLU A C 1
ATOM 789 O O . GLU A 1 98 ? 7.915 -0.264 -13.970 1.00 88.69 98 GLU A O 1
ATOM 794 N N . GLY A 1 99 ? 6.529 0.857 -15.343 1.00 89.06 99 GLY A N 1
ATOM 795 C CA . GLY A 1 99 ? 5.604 1.260 -14.286 1.00 89.06 99 GLY A CA 1
ATOM 796 C C . GLY A 1 99 ? 4.874 0.068 -13.671 1.00 89.06 99 GLY A C 1
ATOM 797 O O . GLY A 1 99 ? 4.768 -0.019 -12.451 1.00 89.06 99 GLY A O 1
ATOM 798 N N . LEU A 1 100 ? 4.468 -0.919 -14.477 1.00 88.31 100 LEU A N 1
ATOM 799 C CA . LEU A 1 100 ? 3.927 -2.183 -13.964 1.00 88.31 100 LEU A CA 1
ATOM 800 C C . LEU A 1 100 ? 4.951 -2.965 -13.131 1.00 88.31 100 LEU A C 1
ATOM 802 O O . LEU A 1 100 ? 4.579 -3.580 -12.133 1.00 88.31 100 LEU A O 1
ATOM 806 N N . GLY A 1 101 ? 6.229 -2.946 -13.518 1.00 89.12 101 GLY A N 1
ATOM 807 C CA . GLY A 1 101 ? 7.312 -3.545 -12.738 1.00 89.12 101 GLY A CA 1
ATOM 808 C C . GLY A 1 101 ? 7.476 -2.880 -11.370 1.00 89.12 101 GLY A C 1
ATOM 809 O O . GLY A 1 101 ? 7.567 -3.576 -10.359 1.00 89.12 101 GLY A O 1
ATOM 810 N N . ALA A 1 102 ? 7.442 -1.547 -11.329 1.00 88.44 102 ALA A N 1
ATOM 811 C CA . ALA A 1 102 ? 7.521 -0.781 -10.089 1.00 88.44 102 ALA A CA 1
ATOM 812 C C . ALA A 1 102 ? 6.304 -1.020 -9.177 1.00 88.44 102 ALA A C 1
ATOM 814 O O . ALA A 1 102 ? 6.476 -1.297 -7.992 1.00 88.44 102 ALA A O 1
ATOM 815 N N . ILE A 1 103 ? 5.088 -1.023 -9.741 1.00 89.62 103 ILE A N 1
ATOM 816 C CA . ILE A 1 103 ? 3.851 -1.325 -9.003 1.00 89.62 103 ILE A CA 1
ATOM 817 C C . ILE A 1 103 ? 3.912 -2.727 -8.388 1.00 89.62 103 ILE A C 1
ATOM 819 O O . ILE A 1 103 ? 3.589 -2.886 -7.216 1.00 89.62 103 ILE A O 1
ATOM 823 N N . ARG A 1 104 ? 4.362 -3.742 -9.136 1.00 87.38 104 ARG A N 1
ATOM 824 C CA . ARG A 1 104 ? 4.500 -5.109 -8.602 1.00 87.38 104 ARG A CA 1
ATOM 825 C C . ARG A 1 104 ? 5.496 -5.177 -7.453 1.00 87.38 104 ARG A C 1
ATOM 827 O O . ARG A 1 104 ? 5.170 -5.740 -6.420 1.00 87.38 104 ARG A O 1
ATOM 834 N N . LYS A 1 105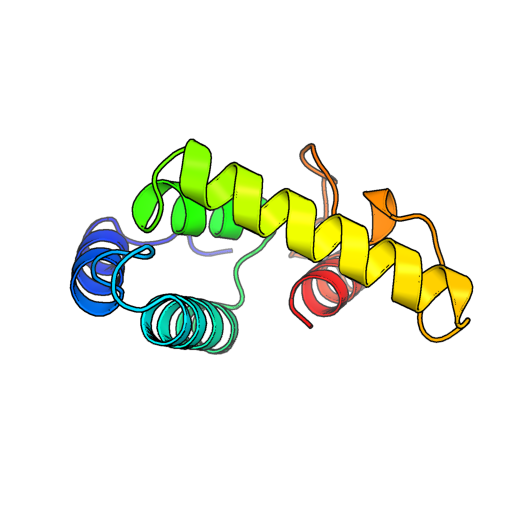 ? 6.661 -4.539 -7.602 1.00 85.81 105 LYS A N 1
ATOM 835 C CA . LYS A 1 105 ? 7.676 -4.487 -6.540 1.00 85.81 105 LYS A CA 1
ATOM 836 C C . LYS A 1 105 ? 7.150 -3.803 -5.273 1.00 85.81 105 LYS A C 1
ATOM 838 O O . LYS A 1 105 ? 7.524 -4.198 -4.180 1.00 85.81 105 LYS A O 1
ATOM 843 N N . TYR A 1 106 ? 6.298 -2.789 -5.415 1.00 86.31 106 TYR A N 1
ATOM 844 C CA . TYR A 1 106 ? 5.645 -2.122 -4.286 1.00 86.31 106 TYR A CA 1
ATOM 845 C C . TYR A 1 106 ? 4.565 -2.978 -3.616 1.00 86.31 106 TYR A C 1
ATOM 847 O O . TYR A 1 106 ? 4.275 -2.808 -2.434 1.00 86.31 106 TYR A O 1
ATOM 855 N N . GLN A 1 107 ? 3.938 -3.869 -4.383 1.00 86.19 107 GLN A N 1
ATOM 856 C CA . GLN A 1 107 ? 2.874 -4.741 -3.904 1.00 86.19 107 GLN A CA 1
ATOM 857 C C . GLN A 1 107 ? 3.370 -6.025 -3.207 1.00 86.19 107 GLN A C 1
ATOM 859 O O . GLN A 1 107 ? 2.558 -6.691 -2.555 1.00 86.19 107 GLN A O 1
ATOM 864 N N . ASP A 1 108 ? 4.648 -6.380 -3.365 1.00 80.00 108 ASP A N 1
ATOM 865 C CA . ASP A 1 108 ? 5.288 -7.574 -2.783 1.00 80.00 108 ASP A CA 1
ATOM 866 C C . ASP A 1 108 ? 5.706 -7.377 -1.309 1.00 80.00 108 ASP A C 1
ATOM 868 O O . ASP A 1 108 ? 5.453 -8.304 -0.495 1.00 80.00 108 ASP A O 1
#

Sequence (108 aa):
KVPFSPSDLVIWKQSAGNYREDPERVARVVKMVMKTQNPDWNDLQVLLDTIMDTTEKEMVLKSTKEKAREEIRLHLAEGTVDQLVPSDDPEWNPNTVEGLGAIRKYQD

pLDDT: mean 91.48, std 3.88, range [70.62, 96.38]

Foldseek 3Di:
DDADDPVVLVVLLVQQDACVVPVPSNVVSLLVCCVPVVDAPVNSVVSCVSNYPPVSSVVVLVVQLVVLVVCVVVVVDDDHSCLQRPPDPPVQDCPDPVSSVSSVSNSD